Protein AF-A0A3D5DEX4-F1 (afdb_monomer_lite)

Radius of gyration: 20.25 Å; chains: 1; bounding box: 46×49×46 Å

Structure (mmCIF, N/CA/C/O backbone):
data_AF-A0A3D5DEX4-F1
#
_entry.id   AF-A0A3D5DEX4-F1
#
loop_
_atom_site.group_PDB
_atom_site.id
_atom_site.type_symbol
_atom_site.label_atom_id
_atom_site.label_alt_id
_atom_site.label_comp_id
_atom_site.label_asym_id
_atom_site.label_entity_id
_atom_site.label_seq_id
_atom_site.pdbx_PDB_ins_code
_atom_site.Cartn_x
_atom_site.Cartn_y
_atom_site.Cartn_z
_atom_site.occupancy
_atom_site.B_iso_or_equiv
_atom_site.auth_seq_id
_atom_site.auth_comp_id
_atom_site.auth_asym_id
_atom_site.auth_atom_id
_at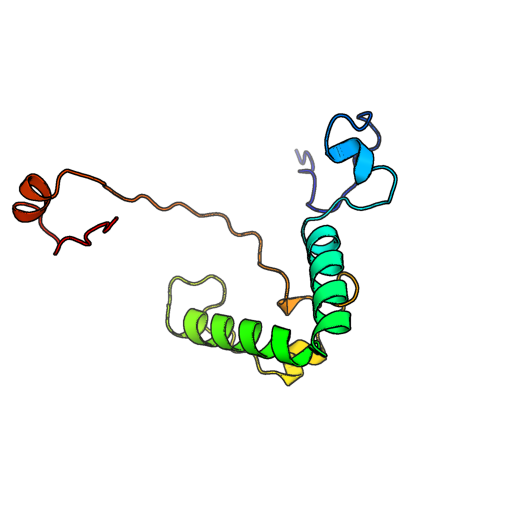om_site.pdbx_PDB_model_num
ATOM 1 N N . SER A 1 1 ? 24.592 10.657 20.445 1.00 38.84 1 SER A N 1
ATOM 2 C CA . SER A 1 1 ? 24.572 11.652 19.353 1.00 38.84 1 SER A CA 1
ATOM 3 C C . SER A 1 1 ? 23.341 11.416 18.480 1.00 38.84 1 SER A C 1
ATOM 5 O O . SER A 1 1 ? 23.416 10.769 17.447 1.00 38.84 1 SER A O 1
ATOM 7 N N . GLY A 1 2 ? 22.169 11.877 18.927 1.00 44.34 2 GLY A N 1
ATOM 8 C CA . GLY A 1 2 ? 20.905 11.690 18.208 1.00 44.34 2 GLY A CA 1
ATOM 9 C C . GLY A 1 2 ? 20.570 12.915 17.365 1.00 44.34 2 GLY A C 1
ATOM 10 O O . GLY A 1 2 ? 20.087 13.906 17.902 1.00 44.34 2 GLY A O 1
ATOM 11 N N . ARG A 1 3 ? 20.833 12.864 16.057 1.00 43.62 3 ARG A N 1
ATOM 12 C CA . ARG A 1 3 ? 20.214 13.791 15.100 1.00 43.62 3 ARG A CA 1
ATOM 13 C C . ARG A 1 3 ? 18.915 13.145 14.632 1.00 43.62 3 ARG A C 1
ATOM 15 O O . ARG A 1 3 ? 18.956 12.110 13.977 1.00 43.62 3 ARG A O 1
ATOM 22 N N . GLY A 1 4 ? 17.787 13.720 15.046 1.00 44.03 4 GLY A N 1
ATOM 23 C CA . GLY A 1 4 ? 16.454 13.268 14.664 1.00 44.03 4 GLY A CA 1
ATOM 24 C C . GLY A 1 4 ? 16.293 13.280 13.148 1.00 44.03 4 GLY A C 1
ATOM 25 O O . GLY A 1 4 ? 16.461 14.316 12.507 1.00 44.03 4 GLY A O 1
ATOM 26 N N . THR A 1 5 ? 15.993 12.117 12.581 1.00 53.84 5 THR A N 1
ATOM 27 C CA . THR A 1 5 ? 15.500 11.995 11.214 1.00 53.84 5 THR A CA 1
ATOM 28 C C . THR A 1 5 ? 14.109 12.620 11.136 1.00 53.84 5 THR A C 1
ATOM 30 O O . THR A 1 5 ? 13.272 12.413 12.019 1.00 53.84 5 THR A O 1
ATOM 33 N N . LEU A 1 6 ? 13.870 13.415 10.090 1.00 54.81 6 LEU A N 1
ATOM 34 C CA . LEU A 1 6 ? 12.541 13.930 9.765 1.00 54.81 6 LEU A CA 1
ATOM 35 C C . LEU A 1 6 ? 11.573 12.743 9.655 1.00 54.81 6 LEU A C 1
ATOM 37 O O . LEU A 1 6 ? 11.848 11.784 8.936 1.00 54.81 6 LEU A O 1
ATOM 41 N N . ARG A 1 7 ? 10.464 12.787 10.398 1.00 55.84 7 ARG A N 1
ATOM 42 C CA . ARG A 1 7 ? 9.409 11.767 10.337 1.00 55.84 7 ARG A CA 1
ATOM 43 C C . ARG A 1 7 ? 8.444 12.101 9.201 1.00 55.84 7 ARG A C 1
ATOM 45 O O . ARG A 1 7 ? 8.091 13.270 9.025 1.00 55.84 7 ARG A O 1
ATOM 52 N N . PHE A 1 8 ? 7.984 11.091 8.464 1.00 56.50 8 PHE A N 1
ATOM 53 C CA . PHE A 1 8 ? 6.929 11.273 7.466 1.00 56.50 8 PHE A CA 1
ATOM 54 C C . PHE A 1 8 ? 5.686 11.910 8.106 1.00 56.50 8 PHE A C 1
ATOM 56 O O . PHE A 1 8 ? 5.235 11.501 9.175 1.00 56.50 8 PHE A O 1
ATOM 63 N N . GLY A 1 9 ? 5.157 12.952 7.458 1.00 55.03 9 GLY A N 1
ATOM 64 C CA . GLY A 1 9 ? 4.020 13.735 7.951 1.00 55.03 9 GLY A CA 1
ATOM 65 C C . GLY A 1 9 ? 4.378 14.958 8.805 1.00 55.03 9 GLY A C 1
ATOM 66 O O . GLY A 1 9 ? 3.472 15.705 9.169 1.00 55.03 9 GLY A O 1
ATOM 67 N N . GLN A 1 10 ? 5.658 15.221 9.101 1.00 59.03 10 GLN A N 1
ATOM 68 C CA . GLN A 1 10 ? 6.056 16.500 9.701 1.00 59.03 10 GLN A CA 1
ATOM 69 C C . GLN A 1 10 ? 6.242 17.593 8.646 1.00 59.03 10 GLN A C 1
ATOM 71 O O . GLN A 1 10 ? 7.009 17.442 7.696 1.00 59.03 10 GLN A O 1
ATOM 76 N N . ALA A 1 11 ? 5.566 18.725 8.849 1.00 56.22 11 ALA A N 1
ATOM 77 C CA . ALA A 1 11 ? 5.780 19.929 8.060 1.00 56.22 11 ALA A CA 1
ATOM 78 C C . ALA A 1 11 ? 7.139 20.556 8.414 1.00 56.22 11 ALA A C 1
ATOM 80 O O . ALA A 1 11 ? 7.397 20.882 9.573 1.00 56.22 11 ALA A O 1
ATOM 81 N N . SER A 1 12 ? 8.000 20.753 7.414 1.00 56.78 12 SER A N 1
ATOM 82 C CA . SER A 1 12 ? 9.153 21.646 7.543 1.00 56.78 12 SER A CA 1
ATOM 83 C C . SER A 1 12 ? 8.685 23.067 7.243 1.00 56.78 12 SER A C 1
ATOM 85 O O . SER A 1 12 ? 8.169 23.333 6.160 1.00 56.78 12 SER A O 1
ATOM 87 N N . THR A 1 13 ? 8.856 23.990 8.188 1.00 55.06 13 THR A N 1
ATOM 88 C CA . THR A 1 13 ? 8.459 25.401 8.034 1.00 55.06 13 THR A CA 1
ATOM 89 C C . THR A 1 13 ? 9.406 26.207 7.134 1.00 55.06 13 THR A C 1
ATOM 91 O O . THR A 1 13 ? 9.197 27.402 6.949 1.00 55.06 13 THR A O 1
ATOM 94 N N . ALA A 1 14 ? 10.458 25.584 6.587 1.00 54.19 14 ALA A N 1
ATOM 95 C CA . ALA A 1 14 ? 11.626 26.293 6.061 1.00 54.19 14 ALA A CA 1
ATOM 96 C C . ALA A 1 14 ? 11.751 26.362 4.526 1.00 54.19 14 ALA A C 1
ATOM 98 O O . ALA A 1 14 ? 12.715 26.947 4.040 1.00 54.19 14 ALA A O 1
ATOM 99 N N . ALA A 1 15 ? 10.821 25.812 3.742 1.00 55.00 15 ALA A N 1
ATOM 100 C CA . ALA A 1 15 ? 10.888 25.918 2.283 1.00 55.00 15 ALA A CA 1
ATOM 101 C C . ALA A 1 15 ? 9.574 26.454 1.715 1.00 55.00 15 ALA A C 1
ATOM 103 O O . ALA A 1 15 ? 8.513 25.869 1.924 1.00 55.00 15 ALA A O 1
ATOM 104 N N . GLY A 1 16 ? 9.654 27.564 0.978 1.00 60.59 16 GLY A N 1
ATOM 105 C CA . GLY A 1 16 ? 8.553 28.008 0.131 1.00 60.59 16 GLY A CA 1
ATOM 106 C C . GLY A 1 16 ? 8.121 26.873 -0.800 1.00 60.59 16 GLY A C 1
ATOM 107 O O . GLY A 1 16 ? 8.957 26.163 -1.359 1.00 60.59 16 GLY A O 1
ATOM 108 N N . ALA A 1 17 ? 6.813 26.671 -0.933 1.00 63.06 17 ALA A N 1
ATOM 109 C CA . ALA A 1 17 ? 6.275 25.654 -1.822 1.00 63.06 17 ALA A CA 1
ATOM 110 C C . ALA A 1 17 ? 6.377 26.137 -3.278 1.00 63.06 17 ALA A C 1
ATOM 112 O O . ALA A 1 17 ? 5.934 27.239 -3.595 1.00 63.06 17 ALA A O 1
ATOM 113 N N . ALA A 1 18 ? 6.965 25.319 -4.152 1.00 66.94 18 ALA A N 1
ATOM 114 C CA . ALA A 1 18 ? 7.119 25.609 -5.576 1.00 66.94 18 ALA A CA 1
ATOM 115 C C . ALA A 1 18 ? 6.597 24.446 -6.435 1.00 66.94 18 ALA A C 1
ATOM 117 O O . ALA A 1 18 ? 6.544 23.294 -5.994 1.00 66.94 18 ALA A O 1
ATOM 118 N N . GLY A 1 19 ? 6.203 24.737 -7.678 1.00 78.50 19 GLY A N 1
ATOM 119 C CA . GLY A 1 19 ? 5.664 23.735 -8.603 1.00 78.50 19 GLY A CA 1
ATOM 120 C C . GLY A 1 19 ? 4.365 23.096 -8.093 1.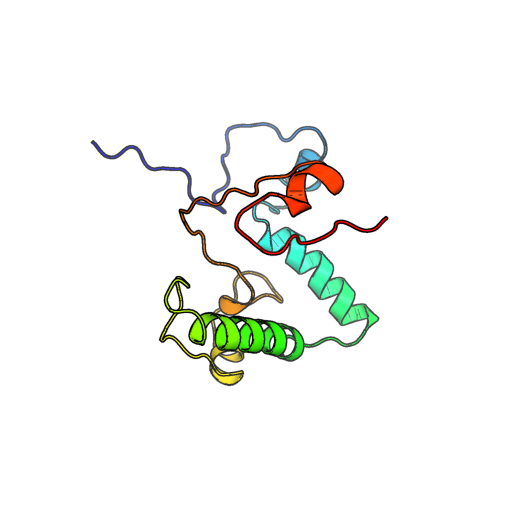00 78.50 19 GLY A C 1
ATOM 121 O O . GLY A 1 19 ? 3.497 23.783 -7.556 1.00 78.50 19 GLY A O 1
ATOM 122 N N . ALA A 1 20 ? 4.223 21.776 -8.238 1.00 73.75 20 ALA A N 1
ATOM 123 C CA . ALA A 1 20 ? 3.035 21.049 -7.777 1.00 73.75 20 ALA A CA 1
ATOM 124 C C . ALA A 1 20 ? 2.793 21.191 -6.259 1.00 73.75 20 ALA A C 1
ATOM 126 O O . ALA A 1 20 ? 1.646 21.216 -5.818 1.00 73.75 20 ALA A O 1
ATOM 127 N N . ALA A 1 21 ? 3.856 21.364 -5.463 1.00 72.94 21 ALA A N 1
ATOM 128 C CA . ALA A 1 21 ? 3.749 21.501 -4.013 1.00 72.94 21 ALA A CA 1
ATOM 129 C C . ALA A 1 21 ? 3.023 22.788 -3.586 1.00 72.94 21 ALA A C 1
ATOM 131 O O . ALA A 1 21 ? 2.372 22.793 -2.544 1.00 72.94 21 ALA A O 1
ATOM 132 N N . SER A 1 22 ? 3.069 23.858 -4.390 1.00 83.38 22 SER A N 1
ATOM 133 C CA . SER A 1 22 ? 2.357 25.123 -4.119 1.00 83.38 22 SER A CA 1
ATOM 134 C C . SER A 1 22 ? 0.839 24.945 -4.035 1.00 83.38 22 SER A C 1
ATOM 136 O O . SER A 1 22 ? 0.171 25.697 -3.335 1.00 83.38 22 SER A O 1
ATOM 138 N N . TYR A 1 23 ? 0.296 23.933 -4.714 1.00 83.88 23 TYR A N 1
ATOM 139 C CA . TYR A 1 23 ? -1.135 23.628 -4.717 1.00 83.88 23 TYR A CA 1
ATOM 140 C C . TYR A 1 23 ? -1.557 22.683 -3.583 1.00 83.88 23 TYR A C 1
ATOM 142 O O . TYR A 1 23 ? -2.742 22.399 -3.441 1.00 83.88 23 TYR A O 1
ATOM 150 N N . ALA A 1 24 ? -0.610 22.189 -2.779 1.00 84.38 24 ALA A N 1
ATOM 151 C CA . ALA A 1 24 ? -0.859 21.193 -1.736 1.00 84.38 24 ALA A CA 1
ATOM 152 C C . ALA A 1 24 ? -0.388 21.671 -0.355 1.00 84.38 24 ALA A C 1
ATOM 154 O O . ALA A 1 24 ? -1.163 21.696 0.602 1.00 84.38 24 ALA A O 1
ATOM 155 N N . ALA A 1 25 ? 0.867 22.110 -0.258 1.00 82.69 25 ALA A N 1
ATOM 156 C CA . ALA A 1 25 ? 1.519 22.458 0.999 1.00 82.69 25 ALA A CA 1
ATOM 157 C C . ALA A 1 25 ? 0.823 23.601 1.770 1.00 82.69 25 ALA A C 1
ATOM 159 O O . ALA A 1 25 ? 0.609 23.433 2.970 1.00 82.69 25 ALA A O 1
ATOM 160 N N . PRO A 1 26 ? 0.380 24.716 1.146 1.00 86.25 26 PRO A N 1
ATOM 161 C CA . PRO A 1 26 ? -0.349 25.764 1.872 1.00 86.25 26 PRO A CA 1
ATOM 162 C C . PRO A 1 26 ? -1.672 25.290 2.489 1.00 86.25 26 PRO A C 1
ATOM 164 O O . PRO A 1 26 ? -2.165 25.904 3.431 1.00 86.25 26 PRO A O 1
ATOM 167 N N . TYR A 1 27 ? -2.235 24.192 1.979 1.00 85.25 27 TYR A N 1
ATOM 168 C CA . TYR A 1 27 ? -3.516 23.630 2.410 1.00 85.25 27 TYR A CA 1
ATOM 169 C C . TYR A 1 27 ? -3.362 22.448 3.377 1.00 85.25 27 TYR A C 1
ATOM 171 O O . TYR A 1 27 ? -4.338 21.765 3.678 1.00 85.25 27 TYR A O 1
ATOM 179 N N . GLY A 1 28 ? -2.150 22.182 3.873 1.00 84.31 28 GLY A N 1
ATOM 180 C CA . GLY A 1 28 ? -1.916 21.143 4.877 1.00 84.31 28 GLY A CA 1
ATOM 181 C C . GLY A 1 28 ? -1.764 19.718 4.330 1.00 84.31 28 GLY A C 1
ATOM 182 O O . GLY A 1 28 ? -1.733 18.768 5.116 1.00 84.31 28 GLY A O 1
ATOM 183 N N . LEU A 1 29 ? -1.669 19.548 3.005 1.00 86.81 29 LEU A N 1
ATOM 184 C CA . LEU A 1 29 ? -1.495 18.250 2.344 1.00 86.81 29 LEU A CA 1
ATOM 185 C C . LEU A 1 29 ? -0.011 17.875 2.287 1.00 86.81 29 LEU A C 1
ATOM 187 O O . LEU A 1 29 ? 0.665 18.074 1.279 1.00 86.81 29 LEU A O 1
ATOM 191 N N . PHE A 1 30 ? 0.499 17.347 3.396 1.00 86.06 30 PHE A N 1
ATOM 192 C CA . PHE A 1 30 ? 1.924 17.049 3.572 1.00 86.06 30 PHE A CA 1
ATOM 193 C C . PHE A 1 30 ? 2.261 15.561 3.510 1.00 86.06 30 PHE A C 1
ATOM 195 O O . PHE A 1 30 ? 3.427 15.204 3.353 1.00 86.06 30 PHE A O 1
ATOM 202 N N . SER A 1 31 ? 1.268 14.682 3.649 1.00 87.50 31 SER A N 1
ATOM 203 C CA . SER A 1 31 ? 1.468 13.234 3.630 1.00 87.50 31 SER A CA 1
ATOM 204 C C . SER A 1 31 ? 0.767 12.566 2.442 1.00 87.50 31 SER A C 1
ATOM 206 O O . SER A 1 31 ? -0.310 13.005 2.026 1.00 87.50 31 SER A O 1
ATOM 208 N N . PRO A 1 32 ? 1.323 11.455 1.922 1.00 88.25 32 PRO A N 1
ATOM 209 C CA . PRO A 1 32 ? 0.660 10.644 0.905 1.00 88.25 32 PRO A CA 1
ATOM 210 C C . PRO A 1 32 ? -0.746 10.199 1.311 1.00 88.25 32 PRO A C 1
ATOM 212 O O . PRO A 1 32 ? -1.656 10.250 0.489 1.00 88.25 32 PRO A O 1
ATOM 215 N N . ALA A 1 33 ? -0.952 9.846 2.585 1.00 92.25 33 ALA A N 1
ATOM 216 C CA . ALA A 1 33 ? -2.263 9.446 3.090 1.00 92.25 33 ALA A CA 1
ATOM 217 C C . ALA A 1 33 ? -3.312 10.556 2.910 1.00 92.25 33 ALA A C 1
ATOM 219 O O . ALA A 1 33 ? -4.419 10.275 2.465 1.00 92.25 33 ALA A O 1
ATOM 220 N N . GLN A 1 34 ? -2.961 11.820 3.177 1.00 92.56 34 GLN A N 1
ATOM 221 C CA . GLN A 1 34 ? -3.876 12.953 2.975 1.00 92.56 34 GLN A CA 1
ATOM 222 C C . GLN A 1 34 ? -4.221 13.152 1.493 1.00 92.56 34 GLN A C 1
ATOM 224 O O . GLN A 1 34 ? -5.373 13.410 1.157 1.00 92.56 34 GLN A O 1
ATOM 229 N N . MET A 1 35 ? -3.243 13.001 0.597 1.00 91.50 35 MET A N 1
ATOM 230 C CA . MET A 1 35 ? -3.477 13.126 -0.846 1.00 91.50 35 MET A CA 1
ATOM 231 C C . MET A 1 35 ? -4.362 11.992 -1.383 1.00 91.50 35 MET A C 1
ATOM 233 O O . MET A 1 35 ? -5.308 12.246 -2.128 1.00 91.50 35 MET A O 1
ATOM 237 N N . VAL A 1 36 ? -4.106 10.748 -0.968 1.00 94.50 36 VAL A N 1
ATOM 238 C CA . VAL A 1 36 ? -4.921 9.583 -1.354 1.00 94.50 36 VAL A CA 1
ATOM 239 C C . VAL A 1 36 ? -6.324 9.667 -0.753 1.00 94.50 36 VAL A C 1
ATOM 241 O O . VAL A 1 36 ? -7.290 9.297 -1.417 1.00 94.50 36 VAL A O 1
ATOM 244 N N . ALA A 1 37 ? -6.471 10.210 0.457 1.00 95.88 37 ALA A N 1
ATOM 245 C CA . ALA A 1 37 ? -7.770 10.381 1.095 1.00 95.88 37 ALA A CA 1
ATOM 246 C C . ALA A 1 37 ? -8.721 11.259 0.269 1.00 95.88 37 ALA A C 1
ATOM 248 O O . ALA A 1 37 ? -9.896 10.919 0.159 1.00 95.88 37 ALA A O 1
ATOM 249 N N . LEU A 1 38 ? -8.229 12.312 -0.395 1.00 95.62 38 LEU A N 1
ATOM 250 C CA . LEU A 1 38 ? -9.054 13.127 -1.299 1.00 95.62 38 LEU A CA 1
ATOM 251 C C . LEU A 1 38 ? -9.612 12.301 -2.468 1.00 95.62 38 LEU A C 1
ATOM 253 O O . LEU A 1 38 ? -10.803 12.379 -2.781 1.00 95.62 38 LEU A O 1
ATOM 257 N N . ALA A 1 39 ? -8.768 11.470 -3.087 1.00 96.00 39 ALA A N 1
ATOM 258 C CA . ALA A 1 39 ? -9.195 10.568 -4.153 1.00 96.00 39 ALA A CA 1
ATOM 259 C C . ALA A 1 39 ? -10.183 9.510 -3.633 1.00 96.00 39 ALA A C 1
ATOM 261 O O . ALA A 1 39 ? -11.206 9.258 -4.272 1.00 96.00 39 ALA A O 1
ATOM 262 N N . ALA A 1 40 ? -9.930 8.953 -2.445 1.00 97.19 40 ALA A N 1
ATOM 263 C CA . ALA A 1 40 ? -10.817 7.995 -1.796 1.00 97.19 40 ALA A CA 1
ATOM 264 C C . ALA A 1 40 ? -12.194 8.607 -1.507 1.00 97.19 40 ALA A C 1
ATOM 266 O O . ALA A 1 40 ? -13.198 8.029 -1.909 1.00 97.19 40 ALA A O 1
ATOM 267 N N . GLN A 1 41 ? -12.277 9.801 -0.909 1.00 97.69 41 GLN A N 1
ATOM 268 C CA . GLN A 1 41 ? -13.565 10.469 -0.666 1.00 97.69 41 GLN A CA 1
ATOM 269 C C . GLN A 1 41 ? -14.323 10.739 -1.963 1.00 97.69 41 GLN A C 1
ATOM 271 O O . GLN A 1 41 ? -15.537 10.539 -2.018 1.00 97.69 41 GLN A O 1
ATOM 276 N N . ARG A 1 42 ? -13.624 11.152 -3.029 1.00 97.88 42 ARG A N 1
ATOM 277 C CA . ARG A 1 42 ? -14.260 11.347 -4.336 1.00 97.88 42 ARG A CA 1
ATOM 278 C C . ARG A 1 42 ? -14.813 10.036 -4.889 1.00 97.88 42 ARG A C 1
ATOM 280 O O . ARG A 1 42 ? -15.929 10.029 -5.402 1.00 97.88 42 ARG A O 1
ATOM 287 N N . HIS A 1 43 ? -14.069 8.944 -4.756 1.00 98.38 43 HIS A N 1
ATOM 288 C CA . HIS A 1 43 ? -14.518 7.615 -5.157 1.00 98.38 43 HIS A CA 1
ATOM 289 C C . HIS A 1 43 ? -15.741 7.161 -4.346 1.00 98.38 43 HIS A C 1
ATOM 291 O O . HIS A 1 43 ? -16.724 6.702 -4.921 1.00 98.38 43 HIS A O 1
ATOM 297 N N . MET A 1 44 ? -15.728 7.358 -3.025 1.00 98.31 44 MET A N 1
ATOM 298 C CA . MET A 1 44 ? -16.873 7.069 -2.153 1.00 98.31 44 MET A CA 1
ATOM 299 C C . MET A 1 44 ? -18.114 7.864 -2.572 1.00 98.31 44 MET A C 1
ATOM 301 O O . MET A 1 44 ? -19.196 7.298 -2.671 1.00 98.31 44 MET A O 1
ATOM 305 N N . HIS A 1 45 ? -17.957 9.154 -2.882 1.00 98.25 45 HIS A N 1
ATOM 306 C CA . HIS A 1 45 ? -19.057 10.005 -3.337 1.00 98.25 45 HIS A CA 1
ATOM 307 C C . HIS A 1 45 ? -19.639 9.564 -4.688 1.00 98.25 45 HIS A C 1
ATOM 309 O O . HIS A 1 45 ? -20.852 9.593 -4.864 1.00 98.25 45 HIS A O 1
ATOM 315 N N . LEU A 1 46 ? -18.790 9.177 -5.644 1.00 98.56 46 LEU A N 1
ATOM 316 C CA . LEU A 1 46 ? -19.232 8.796 -6.989 1.00 98.56 46 LEU A CA 1
ATOM 317 C C . LEU A 1 46 ? -19.834 7.391 -7.055 1.00 98.56 46 LEU A C 1
ATOM 319 O O . LEU A 1 46 ? -20.759 7.166 -7.830 1.00 98.56 46 LEU A O 1
ATOM 323 N N . TYR A 1 47 ? -19.299 6.454 -6.272 1.00 98.12 47 TYR A N 1
ATOM 324 C CA . TYR A 1 47 ? -19.575 5.025 -6.439 1.00 98.12 47 TYR A CA 1
ATOM 325 C C . TYR A 1 47 ? -20.143 4.352 -5.186 1.00 98.12 47 TYR A C 1
ATOM 327 O O . TYR A 1 47 ? -20.326 3.139 -5.177 1.00 98.12 47 TYR A O 1
ATOM 335 N N . GLY A 1 48 ? -20.391 5.101 -4.108 1.00 97.50 48 GLY A N 1
ATOM 336 C CA . GLY A 1 48 ? -20.928 4.549 -2.860 1.00 97.50 48 GLY A CA 1
ATOM 337 C C . GLY A 1 48 ? -19.958 3.613 -2.135 1.00 97.50 48 GLY A C 1
ATOM 338 O O . GLY A 1 48 ? -20.378 2.759 -1.362 1.00 97.50 48 GLY A O 1
ATOM 339 N N . THR A 1 49 ? -18.652 3.726 -2.394 1.00 97.75 49 THR A N 1
ATOM 340 C CA . THR A 1 49 ? -17.653 2.937 -1.663 1.00 97.75 49 THR A CA 1
ATOM 341 C C . THR A 1 49 ? -17.664 3.307 -0.182 1.00 97.75 49 THR A C 1
ATOM 343 O O . THR A 1 49 ? -17.794 4.473 0.178 1.00 97.75 49 THR A O 1
ATOM 346 N N . GLU A 1 50 ? -17.495 2.313 0.680 1.00 97.94 50 GLU A N 1
ATOM 347 C CA . GLU A 1 50 ? -17.453 2.460 2.128 1.00 97.94 50 GLU A CA 1
ATOM 348 C C . GLU A 1 50 ? -16.063 2.081 2.651 1.00 97.94 50 GLU A C 1
ATOM 350 O O . GLU A 1 50 ? -15.330 1.331 2.008 1.00 97.94 50 GLU A O 1
ATOM 355 N N . SER A 1 51 ? -15.712 2.524 3.863 1.00 97.56 51 SER A N 1
ATOM 356 C CA . SER A 1 51 ? -14.423 2.162 4.477 1.00 97.56 51 SER A CA 1
ATOM 357 C C . SER A 1 51 ? -14.243 0.647 4.658 1.00 97.56 51 SER A C 1
ATOM 359 O O . SER A 1 51 ? -13.114 0.163 4.691 1.00 97.56 51 SER A O 1
ATOM 361 N N . LYS A 1 52 ? -15.330 -0.132 4.740 1.00 97.69 52 LYS A N 1
ATOM 362 C CA . LYS A 1 52 ? -15.249 -1.600 4.767 1.00 97.69 52 LYS A CA 1
ATOM 363 C C . LYS A 1 52 ? -14.664 -2.187 3.480 1.00 97.69 52 LYS A C 1
ATOM 365 O O . LYS A 1 52 ? -13.892 -3.129 3.572 1.00 97.69 52 LYS A O 1
ATOM 370 N N . HIS A 1 53 ? -14.932 -1.587 2.318 1.00 98.31 53 HIS A N 1
ATOM 371 C CA . HIS A 1 53 ? -14.391 -2.068 1.043 1.00 98.31 53 HIS A CA 1
ATOM 372 C C . HIS A 1 53 ? -12.875 -1.842 0.956 1.00 98.31 53 HIS A C 1
ATOM 374 O O . HIS A 1 53 ? -12.156 -2.673 0.411 1.00 98.31 53 HIS A O 1
ATOM 380 N N . PHE A 1 54 ? -12.360 -0.753 1.539 1.00 97.94 54 PHE A N 1
ATOM 381 C CA . PHE A 1 54 ? -10.911 -0.574 1.693 1.00 97.94 54 PHE A CA 1
ATOM 382 C C . PHE A 1 54 ? -10.330 -1.597 2.680 1.00 97.94 54 PHE A C 1
ATOM 384 O O . PHE A 1 54 ? -9.316 -2.237 2.400 1.00 97.94 54 PHE A O 1
ATOM 391 N N . GLY A 1 55 ? -11.048 -1.846 3.778 1.00 98.12 55 GLY A N 1
ATOM 392 C CA . GLY A 1 55 ? -10.676 -2.861 4.757 1.00 98.12 55 GLY A CA 1
ATOM 393 C C . GLY A 1 55 ? -10.592 -4.278 4.191 1.00 98.12 55 GLY A C 1
ATOM 394 O O . GLY A 1 55 ? -9.694 -5.020 4.575 1.00 98.12 55 GLY A O 1
ATOM 395 N N . GLU A 1 56 ? -11.454 -4.654 3.246 1.00 98.38 56 GLU A N 1
ATOM 396 C CA . GLU A 1 56 ? -11.378 -5.950 2.556 1.00 98.38 56 GLU A CA 1
ATOM 397 C C . GLU A 1 56 ? -10.056 -6.113 1.794 1.00 98.38 56 GLU A C 1
ATOM 399 O O . GLU A 1 56 ? -9.419 -7.167 1.879 1.00 98.38 56 GLU A O 1
ATOM 404 N N . VAL A 1 57 ? -9.583 -5.053 1.128 1.00 98.00 57 VAL A N 1
ATOM 405 C CA . VAL A 1 57 ? -8.265 -5.041 0.470 1.00 98.00 57 VAL A CA 1
ATOM 406 C C . VAL A 1 57 ? -7.152 -5.191 1.506 1.00 98.00 57 VAL A C 1
ATOM 408 O O . VAL A 1 57 ? -6.247 -6.007 1.330 1.00 98.00 57 VAL A O 1
ATOM 411 N N . ALA A 1 58 ? -7.227 -4.454 2.616 1.00 98.00 58 ALA A N 1
ATOM 412 C CA . ALA A 1 58 ? -6.232 -4.523 3.682 1.00 98.00 58 ALA A CA 1
ATOM 413 C C . ALA A 1 58 ? -6.158 -5.925 4.322 1.00 98.00 58 ALA A C 1
ATOM 415 O O . ALA A 1 58 ? -5.064 -6.455 4.538 1.00 98.00 58 ALA A O 1
ATOM 416 N N . VAL A 1 59 ? -7.308 -6.558 4.579 1.00 98.38 59 VAL A N 1
ATOM 417 C CA . VAL A 1 59 ? -7.412 -7.929 5.108 1.00 98.38 59 VAL A CA 1
ATOM 418 C C . VAL A 1 59 ? -6.858 -8.941 4.109 1.00 98.38 59 VAL A C 1
ATOM 420 O O . VAL A 1 59 ? -6.067 -9.800 4.500 1.00 98.38 59 VAL A O 1
ATOM 423 N N . ALA A 1 60 ? -7.188 -8.820 2.821 1.00 98.38 60 ALA A N 1
ATOM 424 C CA . ALA A 1 60 ? -6.644 -9.694 1.784 1.00 98.38 60 ALA A CA 1
ATOM 425 C C . ALA A 1 60 ? -5.115 -9.576 1.696 1.00 98.38 60 ALA A C 1
ATOM 427 O O . ALA A 1 60 ? -4.411 -10.588 1.719 1.00 98.38 60 ALA A O 1
ATOM 428 N N . CYS A 1 61 ? -4.574 -8.358 1.672 1.00 98.19 61 CYS A N 1
ATOM 429 C CA . CYS A 1 61 ? -3.129 -8.125 1.706 1.00 98.19 61 CYS A CA 1
ATOM 430 C C . CYS A 1 61 ? -2.491 -8.721 2.968 1.00 98.19 61 CYS A C 1
ATOM 432 O O . CYS A 1 61 ? -1.442 -9.365 2.887 1.00 98.19 61 CYS A O 1
ATOM 434 N N . ARG A 1 62 ? -3.135 -8.571 4.135 1.00 98.12 62 ARG A N 1
ATOM 435 C CA . ARG A 1 62 ? -2.640 -9.163 5.382 1.00 98.12 62 ARG A CA 1
ATOM 436 C C . ARG A 1 62 ? -2.642 -10.683 5.338 1.00 98.12 62 ARG A C 1
ATOM 438 O O . ARG A 1 62 ? -1.682 -11.295 5.805 1.00 98.12 62 ARG A O 1
ATOM 445 N N . HIS A 1 63 ? -3.687 -11.286 4.787 1.00 98.19 63 HIS A N 1
ATOM 446 C CA . HIS A 1 63 ? -3.773 -12.729 4.624 1.00 98.19 63 HIS A CA 1
ATOM 447 C C . HIS A 1 63 ? -2.584 -13.253 3.811 1.00 98.19 63 HIS A C 1
ATOM 449 O O . HIS A 1 63 ? -1.848 -14.104 4.301 1.00 98.19 63 HIS A O 1
ATOM 455 N N . HIS A 1 64 ? -2.316 -12.672 2.638 1.00 98.25 64 HIS A N 1
ATOM 456 C CA . HIS A 1 64 ? -1.186 -13.078 1.795 1.00 98.25 64 HIS A CA 1
ATOM 457 C C . HIS A 1 64 ? 0.171 -12.826 2.462 1.00 98.25 64 HIS A C 1
ATOM 459 O O . HIS A 1 64 ? 1.065 -13.662 2.357 1.00 98.25 64 HIS A O 1
ATOM 465 N N . ALA A 1 65 ? 0.322 -11.728 3.212 1.00 97.75 65 ALA A N 1
ATOM 466 C CA . ALA A 1 65 ? 1.526 -11.497 4.011 1.00 97.75 65 ALA A CA 1
ATOM 467 C C . ALA A 1 65 ? 1.756 -12.616 5.042 1.00 97.75 65 ALA A C 1
ATOM 469 O O . ALA A 1 65 ? 2.890 -13.010 5.278 1.00 97.75 65 ALA A O 1
ATOM 470 N N . ASN A 1 66 ? 0.694 -13.187 5.617 1.00 98.00 66 ASN A N 1
ATOM 471 C CA . ASN A 1 66 ? 0.799 -14.298 6.565 1.00 98.00 66 ASN A CA 1
ATOM 472 C C . ASN A 1 66 ? 1.102 -15.656 5.907 1.00 98.00 66 ASN A C 1
ATOM 474 O O . ASN A 1 66 ? 1.414 -16.608 6.620 1.00 98.00 66 ASN A O 1
ATOM 478 N N . LEU A 1 67 ? 1.070 -15.744 4.574 1.00 98.19 67 LEU A N 1
ATOM 479 C CA . LEU A 1 67 ? 1.545 -16.907 3.816 1.00 98.19 67 LEU A CA 1
ATOM 480 C C . LEU A 1 67 ? 3.044 -16.822 3.484 1.00 98.19 67 LEU A C 1
ATOM 482 O O . LEU A 1 67 ? 3.614 -17.797 2.999 1.00 98.19 67 LEU A O 1
ATOM 486 N N . ASN A 1 68 ? 3.684 -15.677 3.741 1.00 97.62 68 ASN A N 1
ATOM 487 C CA . ASN A 1 68 ? 5.092 -15.439 3.450 1.00 97.62 68 ASN A CA 1
ATOM 488 C C . ASN A 1 68 ? 5.889 -15.207 4.751 1.00 97.62 68 ASN A C 1
ATOM 490 O O . ASN A 1 68 ? 5.690 -14.173 5.389 1.00 97.62 68 ASN A O 1
ATOM 494 N N . PRO A 1 69 ? 6.820 -16.103 5.135 1.00 97.00 69 PRO A N 1
ATOM 495 C CA . PRO A 1 69 ? 7.632 -15.928 6.340 1.00 97.00 69 PRO A CA 1
ATOM 496 C C . PRO A 1 69 ? 8.553 -14.697 6.307 1.00 97.00 69 PRO A C 1
ATOM 498 O O . PRO A 1 69 ? 8.942 -14.224 7.373 1.00 97.00 69 PRO A O 1
ATOM 501 N N . ASP A 1 70 ? 8.862 -14.157 5.123 1.00 95.56 70 ASP A N 1
ATOM 502 C CA . ASP A 1 70 ? 9.719 -12.974 4.954 1.00 95.56 70 ASP A CA 1
ATOM 503 C C . ASP A 1 70 ? 8.946 -11.650 5.073 1.00 95.56 70 ASP A C 1
ATOM 505 O O . ASP A 1 70 ? 9.537 -10.569 5.078 1.00 95.56 70 ASP A O 1
ATOM 509 N N . ALA A 1 71 ? 7.612 -11.694 5.143 1.00 96.19 71 ALA A N 1
ATOM 510 C CA . ALA A 1 71 ? 6.815 -10.484 5.268 1.00 96.19 71 ALA A CA 1
ATOM 511 C C . ALA A 1 71 ? 6.959 -9.871 6.670 1.00 96.19 71 ALA A C 1
ATOM 513 O O . ALA A 1 71 ? 6.815 -10.556 7.680 1.00 96.19 71 ALA A O 1
ATOM 514 N N . THR A 1 72 ? 7.098 -8.544 6.749 1.00 95.31 72 THR A N 1
ATOM 515 C CA . THR A 1 72 ? 7.186 -7.791 8.021 1.00 95.31 72 THR A CA 1
ATOM 516 C C . THR A 1 72 ? 6.022 -8.068 8.977 1.00 95.31 72 THR A C 1
ATOM 518 O O . THR A 1 72 ? 6.148 -7.911 10.186 1.00 95.31 72 THR A O 1
ATOM 521 N N . MET A 1 73 ? 4.871 -8.464 8.436 1.00 95.94 73 MET A N 1
ATOM 522 C CA . MET A 1 73 ? 3.637 -8.716 9.183 1.00 95.94 73 MET A CA 1
ATOM 523 C C . MET A 1 73 ? 3.241 -10.196 9.176 1.00 95.94 73 MET A C 1
ATOM 525 O O . MET A 1 73 ? 2.070 -10.537 9.353 1.00 95.94 73 MET A O 1
ATOM 529 N N . TYR A 1 74 ? 4.217 -11.078 8.963 1.00 97.12 74 TYR A N 1
ATOM 530 C CA . TYR A 1 74 ? 4.060 -12.512 9.146 1.00 97.12 74 TYR A CA 1
ATOM 531 C C . TYR A 1 74 ? 3.675 -12.833 10.599 1.00 97.12 74 TYR A C 1
ATOM 533 O O . TYR A 1 74 ? 4.247 -12.279 11.535 1.00 97.12 74 TYR A O 1
ATOM 541 N N . ARG A 1 75 ? 2.711 -13.744 10.785 1.00 97.44 75 ARG A N 1
ATOM 542 C CA . ARG A 1 75 ? 2.087 -14.130 12.071 1.00 97.44 75 ARG A CA 1
ATOM 543 C C . ARG A 1 75 ? 1.234 -13.055 12.752 1.00 97.44 75 ARG A C 1
ATOM 545 O O . ARG A 1 75 ? 0.865 -13.225 13.912 1.00 97.44 75 ARG A O 1
ATOM 552 N N . TYR A 1 76 ? 0.859 -12.002 12.033 1.00 96.88 76 TYR A N 1
ATOM 553 C CA . TYR A 1 76 ? -0.082 -10.982 12.497 1.00 96.88 76 TYR A CA 1
ATOM 554 C C . TYR A 1 76 ? -1.339 -10.983 11.617 1.00 96.88 76 TYR A C 1
ATOM 556 O O . TYR A 1 76 ? -1.463 -10.128 10.740 1.00 96.88 76 TYR A O 1
ATOM 564 N N . PRO A 1 77 ? -2.265 -11.946 11.760 1.00 97.44 77 PRO A N 1
ATOM 565 C CA . PRO A 1 77 ? -3.527 -11.908 11.026 1.00 97.44 77 PRO A CA 1
ATOM 566 C C . PRO A 1 77 ? -4.356 -10.678 11.429 1.00 97.44 77 PRO A C 1
ATOM 568 O O . PRO A 1 77 ? -4.146 -10.090 12.487 1.00 97.44 77 PRO A O 1
ATOM 571 N N . MET A 1 78 ? -5.291 -10.279 10.570 1.00 98.06 78 MET A N 1
ATOM 572 C CA . MET A 1 78 ? -6.158 -9.120 10.787 1.00 98.06 78 MET A CA 1
ATOM 573 C C . MET A 1 78 ? -7.541 -9.420 10.224 1.00 98.06 78 MET A C 1
ATOM 575 O O . MET A 1 78 ? -7.653 -9.906 9.098 1.00 98.06 78 MET A O 1
ATOM 579 N N . THR A 1 79 ? -8.572 -9.124 11.004 1.00 98.44 79 THR A N 1
ATOM 580 C CA . THR A 1 79 ? -9.980 -9.222 10.609 1.00 98.44 79 THR A CA 1
ATOM 581 C C . THR A 1 79 ? -10.496 -7.895 10.052 1.00 98.44 79 THR A C 1
ATOM 583 O O . THR A 1 7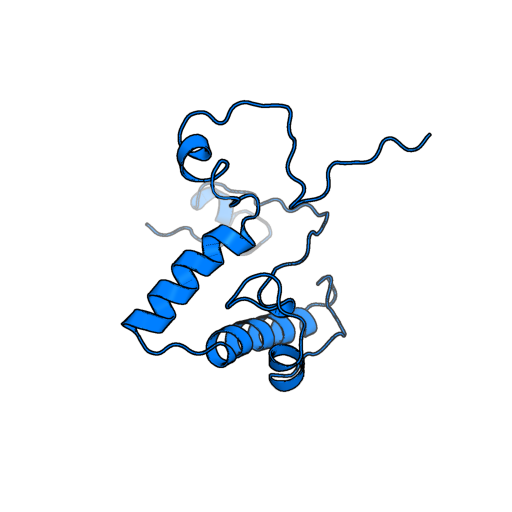9 ? -9.832 -6.856 10.135 1.00 98.44 79 THR A O 1
ATOM 586 N N . ILE A 1 80 ? -11.699 -7.909 9.474 1.00 98.50 80 ILE A N 1
ATOM 587 C CA . ILE A 1 80 ? -12.345 -6.670 9.031 1.00 98.50 80 ILE A CA 1
ATOM 588 C C . ILE A 1 80 ? -12.743 -5.797 10.229 1.00 98.50 80 ILE A C 1
ATOM 590 O O . ILE A 1 80 ? -12.673 -4.571 10.145 1.00 98.50 80 ILE A O 1
ATOM 594 N N . GLU A 1 81 ? -13.090 -6.403 11.365 1.00 98.56 81 GLU A N 1
ATOM 595 C CA . GLU A 1 81 ? -13.370 -5.701 12.615 1.00 98.56 81 GLU A CA 1
ATOM 596 C C . GLU A 1 81 ? -12.123 -4.983 13.136 1.00 98.56 81 GLU A C 1
ATOM 598 O O . GLU A 1 81 ? -12.210 -3.807 13.491 1.00 98.56 81 GLU A O 1
ATOM 603 N N . ASP A 1 82 ? -10.955 -5.634 13.110 1.00 98.31 82 ASP A N 1
ATOM 604 C CA . ASP A 1 82 ? -9.679 -4.995 13.467 1.00 98.31 82 ASP A CA 1
ATOM 605 C C . ASP A 1 82 ? -9.420 -3.766 12.588 1.00 98.31 82 ASP A C 1
ATOM 607 O O . ASP A 1 82 ? -9.021 -2.707 13.078 1.00 98.31 82 ASP A O 1
ATOM 611 N N . HIS A 1 83 ? -9.712 -3.876 11.287 1.00 98.38 83 HIS A N 1
ATOM 612 C CA . HIS A 1 83 ? -9.649 -2.748 10.366 1.0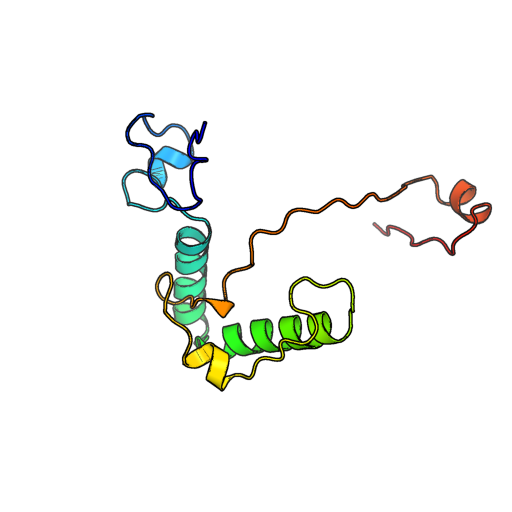0 98.38 83 HIS A CA 1
ATOM 613 C C . HIS A 1 83 ? -10.594 -1.612 10.769 1.00 98.38 83 HIS A C 1
ATOM 615 O O . HIS A 1 83 ? -10.145 -0.476 10.943 1.00 98.38 83 HIS A O 1
ATOM 621 N N . GLN A 1 84 ? -11.890 -1.890 10.934 1.00 98.44 84 GLN A N 1
ATOM 622 C CA . GLN A 1 84 ? -12.895 -0.859 11.227 1.00 98.44 84 GLN A CA 1
ATOM 623 C C . GLN A 1 84 ? -12.712 -0.206 12.605 1.00 98.44 84 GLN A C 1
ATOM 625 O O . GLN A 1 84 ? -13.055 0.970 12.767 1.00 98.44 84 GLN A O 1
ATOM 630 N N . ASN A 1 85 ? -12.126 -0.927 13.561 1.00 98.31 85 ASN A N 1
ATOM 631 C CA . ASN A 1 85 ? -11.811 -0.426 14.899 1.00 98.31 85 ASN A CA 1
ATOM 632 C C . ASN A 1 85 ? -10.446 0.270 14.984 1.00 98.31 85 ASN A C 1
ATOM 634 O O . ASN A 1 85 ? -10.127 0.885 16.003 1.00 98.31 85 ASN A O 1
ATOM 638 N N . SER A 1 86 ? -9.633 0.207 13.928 1.00 98.12 86 SER A N 1
ATOM 639 C CA . SER A 1 86 ? -8.342 0.885 13.914 1.00 98.12 86 SER A CA 1
ATOM 640 C C . SER A 1 86 ? -8.495 2.407 13.866 1.00 98.12 86 SER A C 1
ATOM 642 O O . SER A 1 86 ? -9.465 2.957 13.331 1.00 98.12 86 SER A O 1
ATOM 644 N N . ARG A 1 87 ? -7.516 3.111 14.449 1.00 98.00 87 ARG A N 1
ATOM 645 C CA . ARG A 1 87 ? -7.539 4.576 14.529 1.00 98.00 87 ARG A CA 1
ATOM 646 C C . ARG A 1 87 ? -7.604 5.202 13.136 1.00 98.00 87 ARG A C 1
ATOM 648 O O . ARG A 1 87 ? -6.934 4.751 12.206 1.00 98.00 87 ARG A O 1
ATOM 655 N N . MET A 1 88 ? -8.345 6.295 13.018 1.00 97.50 88 MET A N 1
ATOM 656 C CA . MET A 1 88 ? -8.350 7.111 11.810 1.00 97.50 88 MET A CA 1
ATOM 657 C C . MET A 1 88 ? -7.013 7.851 11.663 1.00 97.50 88 MET A C 1
ATOM 659 O O . MET A 1 88 ? -6.481 8.371 12.646 1.00 97.50 88 MET A O 1
ATOM 663 N N . ILE A 1 89 ? -6.464 7.886 10.447 1.00 95.88 89 ILE A N 1
ATOM 664 C CA . ILE A 1 89 ? -5.257 8.666 10.123 1.00 95.88 89 ILE A CA 1
ATOM 665 C C . ILE A 1 89 ? -5.662 9.993 9.498 1.00 95.88 89 ILE A C 1
ATOM 667 O O . ILE A 1 89 ? -5.238 11.057 9.937 1.00 95.88 89 ILE A O 1
ATOM 671 N N . THR A 1 90 ? -6.509 9.919 8.479 1.00 95.25 90 THR A N 1
ATOM 672 C CA . THR A 1 90 ? -7.074 11.064 7.773 1.00 95.25 90 THR A CA 1
ATOM 673 C C . THR A 1 90 ? -8.335 10.580 7.082 1.00 95.25 90 THR A C 1
ATOM 675 O O . THR A 1 90 ? -8.296 9.577 6.380 1.00 95.25 90 THR A O 1
ATOM 678 N N . THR A 1 91 ? -9.474 11.223 7.327 1.00 94.94 91 THR A N 1
ATOM 679 C CA . THR A 1 91 ? -10.760 10.755 6.798 1.00 94.94 91 THR A CA 1
ATOM 680 C C . THR A 1 91 ? -10.689 10.603 5.275 1.00 94.94 91 THR A C 1
ATOM 682 O O . THR A 1 91 ? -10.366 11.585 4.609 1.00 94.94 91 THR A O 1
ATOM 685 N N . PRO A 1 92 ? -10.991 9.417 4.704 1.00 96.50 92 PRO A N 1
ATOM 686 C CA . PRO A 1 92 ? -11.682 8.260 5.285 1.00 96.50 92 PRO A CA 1
ATOM 687 C C . PRO A 1 92 ? -10.751 7.084 5.646 1.00 96.50 92 PRO A C 1
ATOM 689 O O . PRO A 1 92 ? -11.237 6.014 6.006 1.00 96.50 92 PRO A O 1
ATOM 692 N N . LEU A 1 93 ? -9.438 7.270 5.518 1.00 97.75 93 LEU A N 1
ATOM 693 C CA . LEU A 1 93 ? -8.412 6.249 5.686 1.00 97.75 93 LEU A CA 1
ATOM 694 C C . LEU A 1 93 ? -8.064 6.026 7.163 1.00 97.75 93 LEU A C 1
ATOM 696 O O . LEU A 1 93 ? -7.791 6.954 7.942 1.00 97.75 93 LEU A O 1
ATOM 700 N N . ARG A 1 94 ? -8.038 4.753 7.536 1.00 97.81 94 ARG A N 1
ATOM 701 C CA . ARG A 1 94 ? -7.647 4.249 8.848 1.00 97.81 94 ARG A CA 1
ATOM 702 C C . ARG A 1 94 ? -6.202 3.761 8.848 1.00 97.81 94 ARG A C 1
ATOM 704 O O . ARG A 1 94 ? -5.521 3.745 7.826 1.00 97.81 94 ARG A O 1
ATOM 711 N N . LEU A 1 95 ? -5.705 3.385 10.025 1.00 97.31 95 LEU A N 1
ATOM 712 C CA . LEU A 1 95 ? -4.320 2.948 10.211 1.00 97.31 95 LEU A CA 1
ATOM 713 C C . LEU A 1 95 ? -3.945 1.812 9.261 1.00 97.31 95 LEU A C 1
ATOM 715 O O . LEU A 1 95 ? -2.863 1.843 8.686 1.00 97.31 95 LEU A O 1
ATOM 719 N N . TYR A 1 96 ? -4.834 0.836 9.093 1.00 97.62 96 TYR A N 1
ATOM 720 C CA . TYR A 1 96 ? -4.562 -0.338 8.271 1.00 97.62 96 TYR A CA 1
ATOM 721 C C . TYR A 1 96 ? -4.821 -0.135 6.770 1.00 97.62 96 TYR A C 1
ATOM 723 O O . TYR A 1 96 ? -4.455 -1.009 5.989 1.00 97.62 96 TYR A O 1
ATOM 7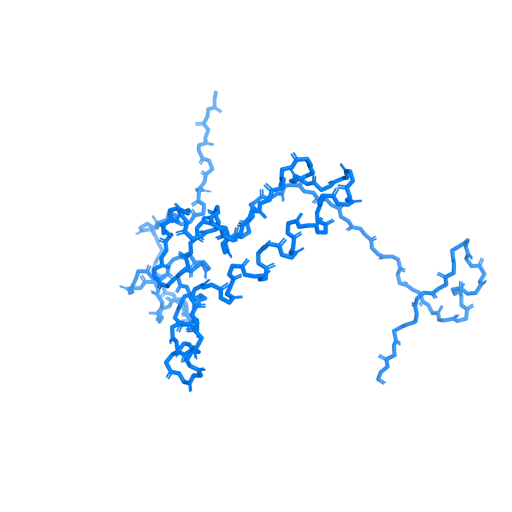31 N N . ASP A 1 97 ? -5.334 1.031 6.361 1.00 97.38 97 ASP A N 1
ATOM 732 C CA . ASP A 1 97 ? -5.299 1.483 4.963 1.00 97.38 97 ASP A CA 1
ATOM 733 C C . ASP A 1 97 ? -3.910 2.030 4.572 1.00 97.38 97 ASP A C 1
ATOM 735 O O . ASP A 1 97 ? -3.610 2.217 3.393 1.00 97.38 97 ASP A O 1
ATOM 739 N N . CYS A 1 98 ? -3.051 2.318 5.556 1.00 95.38 98 CYS A N 1
ATOM 740 C CA . CYS A 1 98 ? -1.724 2.882 5.337 1.00 95.38 98 CYS A CA 1
ATOM 741 C C . CYS A 1 98 ? -0.657 1.782 5.384 1.00 95.38 98 CYS A C 1
ATOM 743 O O . CYS A 1 98 ? -0.606 0.979 6.320 1.00 95.38 98 CYS A O 1
ATOM 745 N N . CYS A 1 99 ? 0.232 1.762 4.389 1.00 90.62 99 CYS A N 1
ATOM 746 C CA . CYS A 1 99 ? 1.367 0.849 4.387 1.00 90.62 99 CYS A CA 1
ATOM 747 C C . CYS A 1 99 ? 2.387 1.208 5.479 1.00 90.62 99 CYS A C 1
ATOM 749 O O . CYS A 1 99 ? 2.473 2.344 5.948 1.00 90.62 99 CYS A O 1
ATOM 751 N N . LEU A 1 100 ? 3.162 0.203 5.885 1.00 90.12 100 LEU A N 1
ATOM 752 C CA . LEU A 1 100 ? 4.267 0.380 6.817 1.00 90.12 100 LEU A CA 1
ATOM 753 C C . LEU A 1 100 ? 5.479 0.925 6.074 1.00 90.12 100 LEU A C 1
ATOM 755 O O . LEU A 1 100 ? 5.783 0.495 4.962 1.00 90.12 100 LEU A O 1
ATOM 759 N N . GLU A 1 101 ? 6.224 1.794 6.739 1.00 87.12 101 GLU A N 1
ATOM 760 C CA . GLU A 1 101 ? 7.600 2.063 6.347 1.00 87.12 101 GLU A CA 1
ATOM 761 C C . GLU A 1 101 ? 8.432 0.810 6.638 1.00 87.12 101 GLU A C 1
ATOM 763 O O . GLU A 1 101 ? 8.329 0.217 7.714 1.00 87.12 101 GLU A O 1
ATOM 768 N N . THR A 1 102 ? 9.197 0.341 5.656 1.00 89.19 102 THR A N 1
ATOM 769 C CA . THR A 1 102 ? 10.011 -0.874 5.769 1.00 89.19 102 THR A CA 1
ATOM 770 C C . THR A 1 102 ? 11.337 -0.647 5.064 1.00 89.19 102 THR A C 1
ATOM 772 O O . THR A 1 102 ? 11.358 -0.212 3.914 1.00 89.19 102 THR A O 1
ATOM 775 N N . ASP A 1 103 ? 12.433 -0.970 5.745 1.00 90.31 103 ASP A N 1
ATOM 776 C CA . ASP A 1 103 ? 13.765 -0.994 5.152 1.00 90.31 103 ASP A CA 1
ATOM 777 C C . ASP A 1 103 ? 14.001 -2.360 4.490 1.00 90.31 103 ASP A C 1
ATOM 779 O O . ASP A 1 103 ? 13.842 -3.406 5.121 1.00 90.31 103 ASP A O 1
ATOM 783 N N . GLY A 1 104 ? 14.380 -2.368 3.213 1.00 88.56 104 GLY A N 1
ATOM 784 C CA . GLY A 1 104 ? 14.618 -3.595 2.454 1.00 88.56 104 GLY A CA 1
ATOM 785 C C . GLY A 1 104 ? 15.234 -3.328 1.082 1.00 88.56 104 GLY A C 1
ATOM 786 O O . GLY A 1 104 ? 15.312 -2.186 0.633 1.00 88.56 104 GLY A O 1
ATOM 787 N N . GLY A 1 105 ? 15.680 -4.389 0.406 1.00 93.25 105 GLY A N 1
ATOM 788 C CA . GLY A 1 105 ? 16.267 -4.310 -0.932 1.00 93.25 105 GLY A CA 1
ATOM 789 C C . GLY A 1 105 ? 15.908 -5.524 -1.784 1.00 93.25 105 GLY A C 1
ATOM 790 O O . GLY A 1 105 ? 15.920 -6.652 -1.300 1.00 93.25 105 GLY A O 1
ATOM 791 N N . ALA A 1 106 ? 15.601 -5.288 -3.058 1.00 94.31 106 ALA A N 1
ATOM 792 C CA . ALA A 1 106 ? 15.308 -6.321 -4.048 1.00 94.31 106 ALA A CA 1
ATOM 793 C C . ALA A 1 106 ? 15.952 -5.954 -5.394 1.00 94.31 106 ALA A C 1
ATOM 795 O O . ALA A 1 106 ? 16.134 -4.775 -5.697 1.00 94.31 106 ALA A O 1
ATOM 796 N N . ALA A 1 107 ? 16.290 -6.959 -6.204 1.00 96.19 107 ALA A N 1
ATOM 797 C CA . ALA A 1 107 ? 16.854 -6.772 -7.538 1.00 96.19 107 ALA A CA 1
ATOM 798 C C . ALA A 1 107 ? 16.214 -7.740 -8.538 1.00 96.19 107 ALA A C 1
ATOM 800 O O . ALA A 1 107 ? 15.923 -8.888 -8.206 1.00 96.19 107 ALA A O 1
ATOM 801 N N . VAL A 1 108 ? 16.035 -7.278 -9.776 1.00 95.81 108 VAL A N 1
ATOM 802 C CA . VAL A 1 108 ? 15.556 -8.089 -10.901 1.00 95.81 108 VAL A CA 1
ATOM 803 C C . VAL A 1 108 ? 16.615 -8.057 -11.997 1.00 95.81 108 VAL A C 1
ATOM 805 O O . VAL A 1 108 ? 17.081 -6.986 -12.383 1.00 95.81 108 VAL A O 1
ATOM 808 N N . VAL A 1 109 ? 16.998 -9.229 -12.506 1.00 95.12 109 VAL A N 1
ATOM 809 C CA . VAL A 1 109 ? 17.917 -9.346 -13.645 1.00 95.12 109 VAL A CA 1
ATOM 810 C C . VAL A 1 109 ? 17.095 -9.443 -14.921 1.00 95.12 109 VAL A C 1
ATOM 812 O O . VAL A 1 109 ? 16.389 -10.426 -15.134 1.00 95.12 109 VAL A O 1
ATOM 815 N N . VAL A 1 110 ? 17.208 -8.431 -15.777 1.00 96.00 110 VAL A N 1
ATOM 816 C CA . VAL A 1 110 ? 16.541 -8.398 -17.082 1.00 96.00 110 VAL A CA 1
ATOM 817 C C . VAL A 1 110 ? 17.564 -8.687 -18.173 1.00 96.00 110 VAL A C 1
ATOM 819 O O . VAL A 1 110 ? 18.667 -8.141 -18.179 1.00 96.00 110 VAL A O 1
ATOM 822 N N . THR A 1 111 ? 17.205 -9.562 -19.106 1.00 95.81 111 THR A N 1
ATOM 823 C CA . THR A 1 111 ? 18.031 -9.891 -20.269 1.00 95.81 111 THR A CA 1
ATOM 824 C C . THR A 1 111 ? 17.152 -10.187 -21.482 1.00 95.81 111 THR A C 1
ATOM 826 O O . THR A 1 111 ? 15.925 -10.204 -21.383 1.00 95.81 111 THR A O 1
ATOM 829 N N . LYS A 1 112 ? 17.776 -10.404 -22.641 1.00 95.56 112 LYS A N 1
ATOM 830 C CA . LYS A 1 112 ? 17.067 -10.788 -23.863 1.00 95.56 112 LYS A CA 1
ATOM 831 C C . LYS A 1 112 ? 16.444 -12.182 -23.718 1.00 95.56 112 LYS A C 1
ATOM 833 O O . LYS A 1 112 ? 16.970 -13.045 -23.018 1.00 95.56 112 LYS A O 1
ATOM 838 N N . SER A 1 113 ? 15.321 -12.404 -24.397 1.00 94.31 113 SER A N 1
ATOM 839 C CA . SER A 1 113 ? 14.539 -13.643 -24.292 1.00 94.31 113 SER A CA 1
ATOM 840 C C . SER A 1 113 ? 15.291 -14.890 -24.765 1.00 94.31 113 SER A C 1
ATOM 842 O O . SER A 1 113 ? 15.065 -15.966 -24.217 1.00 94.31 113 SER A O 1
ATOM 844 N N . ASP A 1 114 ? 16.182 -14.753 -25.749 1.00 94.62 114 ASP A N 1
ATOM 845 C CA . ASP A 1 114 ? 17.088 -15.804 -26.218 1.00 94.62 114 ASP A CA 1
ATOM 846 C C . ASP A 1 114 ? 18.106 -16.176 -25.136 1.00 94.62 114 ASP A C 1
ATOM 848 O O . ASP A 1 114 ? 18.212 -17.342 -24.769 1.00 94.62 114 ASP A O 1
ATOM 852 N N . ARG A 1 115 ? 18.759 -15.177 -24.534 1.00 95.19 115 ARG A N 1
ATOM 853 C CA . ARG A 1 115 ? 19.728 -15.373 -23.453 1.00 95.19 115 ARG A CA 1
ATOM 854 C C . ARG A 1 115 ? 19.096 -15.985 -22.209 1.00 95.19 115 ARG A C 1
ATOM 856 O O . ARG A 1 115 ? 19.742 -16.771 -21.524 1.00 95.19 115 ARG A O 1
ATOM 863 N N . ALA A 1 116 ? 17.850 -15.631 -21.907 1.00 95.62 116 ALA A N 1
ATOM 864 C CA . ALA A 1 116 ? 17.151 -16.118 -20.724 1.00 95.62 116 ALA A CA 1
ATOM 865 C C . ALA A 1 116 ? 16.932 -17.645 -20.739 1.00 95.62 116 ALA A C 1
ATOM 867 O O . ALA A 1 116 ? 16.848 -18.242 -19.669 1.00 95.62 116 ALA A O 1
ATOM 868 N N . ARG A 1 117 ? 16.887 -18.278 -21.924 1.00 92.12 117 ARG A N 1
ATOM 869 C CA . ARG A 1 117 ? 16.728 -19.740 -22.077 1.00 92.12 117 ARG A CA 1
ATOM 870 C C . ARG A 1 117 ? 17.907 -20.533 -21.518 1.00 92.12 117 ARG A C 1
ATOM 872 O O . ARG A 1 117 ? 17.707 -21.656 -21.073 1.00 92.12 117 ARG A O 1
ATOM 879 N N . ASP A 1 118 ? 19.096 -19.935 -21.515 1.00 95.50 118 ASP A N 1
ATOM 880 C CA . ASP A 1 118 ? 20.327 -20.567 -21.031 1.00 95.50 118 ASP A CA 1
ATOM 881 C C . ASP A 1 118 ? 20.577 -20.311 -19.531 1.00 95.50 118 ASP A C 1
ATOM 883 O O . ASP A 1 118 ? 21.594 -20.740 -18.983 1.00 95.50 118 ASP A O 1
ATOM 887 N N . LEU A 1 119 ? 19.703 -19.554 -18.853 1.00 96.44 119 LEU A N 1
ATOM 888 C CA . LEU A 1 119 ? 19.858 -19.221 -17.436 1.00 96.44 119 LEU A CA 1
ATOM 889 C C . LEU A 1 119 ? 19.222 -20.275 -16.523 1.00 96.44 119 LEU A C 1
ATOM 891 O O . LEU A 1 119 ? 18.353 -21.047 -16.909 1.00 96.44 119 LEU A O 1
ATOM 895 N N . ARG A 1 120 ? 19.654 -20.275 -15.255 1.00 96.62 120 ARG A N 1
ATOM 896 C CA . ARG A 1 120 ? 19.280 -21.289 -14.254 1.00 96.62 120 ARG A CA 1
ATOM 897 C C . ARG A 1 120 ? 17.778 -21.367 -13.949 1.00 96.62 120 ARG A C 1
ATOM 899 O O . ARG A 1 120 ? 17.312 -22.428 -13.551 1.00 96.62 120 ARG A O 1
ATOM 906 N N . GLN A 1 121 ? 17.058 -20.250 -14.025 1.00 96.62 121 GLN A N 1
ATOM 907 C CA . GLN A 1 121 ? 15.650 -20.168 -13.623 1.00 96.62 121 GLN A CA 1
ATOM 908 C C . GLN A 1 121 ? 14.743 -20.097 -14.855 1.00 96.62 121 GLN A C 1
ATOM 910 O O . GLN A 1 121 ? 15.133 -19.451 -15.830 1.00 96.62 121 GLN A O 1
ATOM 915 N N . PRO A 1 122 ? 13.530 -20.684 -14.810 1.00 95.62 122 PRO A N 1
ATOM 916 C CA . PRO A 1 122 ? 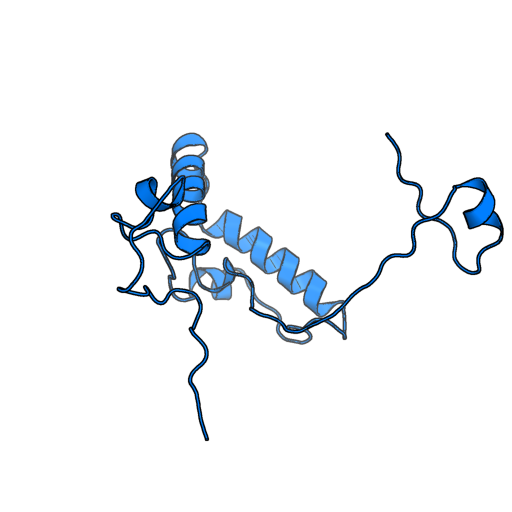12.532 -20.477 -15.853 1.00 95.62 122 PRO A CA 1
ATOM 917 C C . PRO A 1 122 ? 12.288 -18.974 -16.083 1.00 95.62 122 PRO A C 1
ATOM 919 O O . PRO A 1 122 ? 12.072 -18.242 -15.112 1.00 95.62 122 PRO A O 1
ATOM 922 N N . PRO A 1 123 ? 12.338 -18.484 -17.333 1.00 95.50 123 PRO A N 1
ATOM 923 C CA . PRO A 1 123 ? 12.195 -17.062 -17.610 1.00 95.50 123 PRO A CA 1
ATOM 924 C C . PRO A 1 123 ? 10.749 -16.582 -17.437 1.00 95.50 123 PRO A C 1
ATOM 926 O O . PRO A 1 123 ? 9.803 -17.263 -17.830 1.00 95.50 123 PRO A O 1
ATOM 929 N N . VAL A 1 124 ? 10.590 -15.358 -16.924 1.00 95.94 124 VAL A N 1
ATOM 930 C CA . VAL A 1 124 ? 9.325 -14.606 -16.953 1.00 95.94 124 VAL A CA 1
ATOM 931 C C . VAL A 1 124 ? 9.394 -13.611 -18.109 1.00 95.94 124 VAL A C 1
ATOM 933 O O . VAL A 1 124 ? 10.266 -12.742 -18.131 1.00 95.94 124 VAL A O 1
ATOM 936 N N . TYR A 1 125 ? 8.501 -13.753 -19.089 1.00 95.06 125 TYR A N 1
ATOM 937 C CA . TYR A 1 125 ? 8.491 -12.905 -20.281 1.00 95.06 125 TYR A CA 1
ATOM 938 C C . TYR A 1 125 ? 7.697 -11.617 -20.053 1.00 95.06 125 TYR A C 1
ATOM 940 O O . TYR A 1 125 ? 6.565 -11.651 -19.575 1.00 95.06 125 TYR A O 1
ATOM 948 N N . ILE A 1 126 ? 8.286 -10.486 -20.448 1.00 93.12 126 ILE A N 1
ATOM 949 C CA . ILE A 1 126 ? 7.602 -9.193 -20.518 1.00 93.12 126 ILE A CA 1
ATOM 950 C C . ILE A 1 126 ? 6.938 -9.116 -21.895 1.00 93.12 126 ILE A C 1
ATOM 952 O O . ILE A 1 126 ? 7.631 -9.006 -22.907 1.00 93.12 126 ILE A O 1
ATOM 956 N N . ALA A 1 127 ? 5.612 -9.240 -21.929 1.00 86.31 127 ALA A N 1
ATOM 957 C CA . ALA A 1 127 ? 4.820 -9.072 -23.143 1.00 86.31 127 ALA A CA 1
ATOM 958 C C . ALA A 1 127 ? 4.453 -7.593 -23.342 1.00 86.31 127 ALA A C 1
ATOM 960 O O . ALA A 1 127 ? 4.248 -6.871 -22.366 1.00 86.31 127 ALA A O 1
ATOM 961 N N . SER A 1 128 ? 4.404 -7.163 -24.603 1.00 72.31 128 SER A N 1
ATOM 962 C CA . SER A 1 128 ? 3.941 -5.838 -25.036 1.00 72.31 128 SER A CA 1
ATOM 963 C C . SER A 1 128 ? 2.451 -5.829 -25.329 1.00 72.31 128 SER A C 1
ATOM 965 O O . SER A 1 128 ? 2.014 -6.816 -25.966 1.00 72.31 128 SER A O 1
#

pLDDT: mean 88.62, std 15.14, range [38.84, 98.56]

Secondary structure (DSSP, 8-state):
---PPPPTTPPPTTS---GGGGGTGGGT--SHHHHHHHHHHHHHHHH---HHHHHHHHHHHHHHHTT-TTSTTTT----HHHHHHSPEEETTEEGGGSPPP-----------HHHHTTSSSPPPP---

Foldseek 3Di:
DDDDDDDQLDDDPPDDQDDPRNVAVVVSNRHPVQVVQVVVVVCCVVPVDDQLVLLVVLQVVLVVLCVDPPRPNHPPHDDSVNLVPADCPHPPDGPSSDDDDDDDDDDDDDDDPVVCVPDPDDDDDDDD

Sequence (128 aa):
SGRGTLRFGQASTAAGAAGAASYAAPYGLFSPAQMVALAAQRHMHLYGTESKHFGEVAVACRHHANLNPDATMYRYPMTIEDHQNSRMITTPLRLYDCCLETDGGAAVVVTKSDRARDLRQPPVYIAS